Protein AF-A0A7S1WH56-F1 (afdb_monomer)

Nearest PDB structures (foldseek):
  6ghk-assembly2_B  TM=9.046E-01  e=5.096E-11  Homo sapiens
  5xsu-assembly2_B  TM=9.184E-01  e=1.038E-10  Homo sapiens
  7kk5-assembly4_D  TM=9.168E-01  e=1.632E-10  Homo sapiens
  6ghk-assembly1_A  TM=9.024E-01  e=1.741E-10  Homo sapiens
  4hhy-assembly2_D  TM=8.593E-01  e=4.777E-11  Homo sapiens

Mean predicted aligned error: 4.78 Å

Structure (mmCIF, N/CA/C/O backbone):
data_AF-A0A7S1WH56-F1
#
_entry.id   AF-A0A7S1WH56-F1
#
loop_
_atom_site.group_PDB
_atom_site.id
_atom_site.type_symbol
_atom_site.label_atom_id
_atom_site.label_alt_id
_atom_site.label_comp_id
_atom_site.label_asym_id
_atom_site.label_entity_id
_atom_site.label_seq_id
_atom_site.pdbx_PDB_ins_code
_atom_site.Cartn_x
_atom_site.Cartn_y
_atom_site.Cartn_z
_atom_site.occupancy
_atom_site.B_iso_or_equiv
_atom_site.auth_seq_id
_atom_site.auth_comp_id
_atom_site.auth_asym_id
_atom_site.auth_atom_id
_atom_site.pdbx_PDB_model_num
ATOM 1 N N . SER A 1 1 ? 1.312 -0.756 -23.182 1.00 76.69 1 SER A N 1
ATOM 2 C CA . SER A 1 1 ? 1.192 -1.192 -21.773 1.00 76.69 1 SER A CA 1
ATOM 3 C C . SER A 1 1 ? 0.203 -2.343 -21.709 1.00 76.69 1 SER A C 1
ATOM 5 O O . SER A 1 1 ? -0.641 -2.441 -22.590 1.00 76.69 1 SER A O 1
ATOM 7 N N . ALA A 1 2 ? 0.326 -3.231 -20.723 1.00 91.56 2 ALA A N 1
ATOM 8 C CA . ALA A 1 2 ? -0.594 -4.353 -20.529 1.00 91.56 2 ALA A CA 1
ATOM 9 C C . ALA A 1 2 ? -1.206 -4.276 -19.128 1.00 91.56 2 ALA A C 1
ATOM 11 O O . ALA A 1 2 ? -0.534 -3.853 -18.186 1.00 91.56 2 ALA A O 1
ATOM 12 N N . VAL A 1 3 ? -2.471 -4.676 -19.004 1.00 95.00 3 VAL A N 1
ATOM 13 C CA . VAL A 1 3 ? -3.202 -4.724 -17.735 1.00 95.00 3 VAL A CA 1
ATOM 14 C C . VAL A 1 3 ? -3.626 -6.162 -17.497 1.00 95.00 3 VAL A C 1
ATOM 16 O O . VAL A 1 3 ? -4.225 -6.790 -18.367 1.00 95.00 3 VAL A O 1
ATOM 19 N N . TYR A 1 4 ? -3.313 -6.673 -16.312 1.00 94.81 4 TYR A N 1
ATOM 20 C CA . TYR A 1 4 ? -3.630 -8.037 -15.917 1.00 94.81 4 TYR A CA 1
ATOM 21 C C . TYR A 1 4 ? -4.519 -8.007 -14.684 1.00 94.81 4 TYR A C 1
ATOM 23 O O . TYR A 1 4 ? -4.222 -7.312 -13.712 1.00 94.81 4 TYR A O 1
ATOM 31 N N . ARG A 1 5 ? -5.594 -8.796 -14.706 1.00 94.75 5 ARG A N 1
ATOM 32 C CA . ARG A 1 5 ? -6.380 -9.067 -13.506 1.00 94.75 5 ARG A CA 1
ATOM 33 C C . ARG A 1 5 ? -5.731 -10.219 -12.751 1.00 94.75 5 ARG A C 1
ATOM 35 O O . ARG A 1 5 ? -5.541 -11.295 -13.309 1.00 94.75 5 ARG A O 1
ATOM 42 N N . LEU A 1 6 ? -5.416 -9.992 -11.482 1.00 93.94 6 LEU A N 1
ATOM 43 C CA . LEU A 1 6 ? -4.787 -10.982 -10.616 1.00 93.94 6 LEU A CA 1
ATOM 44 C C . LEU A 1 6 ? -5.760 -11.395 -9.513 1.00 93.94 6 LEU A C 1
ATOM 46 O O . LEU A 1 6 ? -6.377 -10.548 -8.873 1.00 93.94 6 LEU A O 1
ATOM 50 N N . GLN A 1 7 ? -5.878 -12.700 -9.277 1.00 94.81 7 GLN A N 1
ATOM 51 C CA . GLN A 1 7 ? -6.654 -13.252 -8.171 1.00 94.81 7 GLN A CA 1
ATOM 52 C C . GLN A 1 7 ? -5.877 -14.404 -7.542 1.00 94.81 7 GLN A C 1
ATOM 54 O O . GLN A 1 7 ? -5.775 -15.496 -8.099 1.00 94.81 7 GLN A O 1
ATOM 59 N N . ARG A 1 8 ? -5.307 -14.158 -6.363 1.00 95.69 8 ARG A N 1
ATOM 60 C CA . ARG A 1 8 ? -4.553 -15.175 -5.630 1.00 95.69 8 ARG A CA 1
ATOM 61 C C . ARG A 1 8 ? -5.502 -16.093 -4.865 1.00 95.69 8 ARG A C 1
ATOM 63 O O . ARG A 1 8 ? -6.451 -15.643 -4.217 1.00 95.69 8 ARG A O 1
ATOM 70 N N . ARG A 1 9 ? -5.228 -17.400 -4.912 1.00 96.31 9 ARG A N 1
ATOM 71 C CA . ARG A 1 9 ? -6.036 -18.425 -4.235 1.00 96.31 9 ARG A CA 1
ATOM 72 C C . ARG A 1 9 ? -6.169 -18.108 -2.741 1.00 96.31 9 ARG A C 1
ATOM 74 O O . ARG A 1 9 ? -5.171 -17.934 -2.049 1.00 96.31 9 ARG A O 1
ATOM 81 N N . GLY A 1 10 ? -7.410 -18.043 -2.257 1.00 95.81 10 GLY A N 1
ATOM 82 C CA . GLY A 1 10 ? -7.738 -17.814 -0.845 1.00 95.81 10 GLY A CA 1
ATOM 83 C C . GLY A 1 10 ? -7.536 -16.381 -0.334 1.00 95.81 10 GLY A C 1
ATOM 84 O O . GLY A 1 10 ? -7.900 -16.104 0.805 1.00 95.81 10 GLY A O 1
ATOM 85 N N . GLU A 1 11 ? -7.000 -15.457 -1.137 1.00 95.38 11 GLU A N 1
ATOM 86 C CA . GLU A 1 11 ? -6.706 -14.093 -0.677 1.00 95.38 11 GLU A CA 1
ATOM 87 C C . GLU A 1 11 ? -7.975 -13.291 -0.383 1.00 95.38 11 GLU A C 1
ATOM 89 O O . GLU A 1 11 ? -8.065 -12.687 0.682 1.00 95.38 11 GLU A O 1
ATOM 94 N N . ALA A 1 12 ? -8.986 -13.385 -1.253 1.00 93.25 12 ALA A N 1
ATOM 95 C CA . ALA A 1 12 ? -10.285 -12.746 -1.042 1.00 93.25 12 ALA A CA 1
ATOM 96 C C . ALA A 1 12 ? -10.978 -13.250 0.239 1.00 93.25 12 ALA A C 1
ATOM 98 O O . ALA A 1 12 ? -11.436 -12.453 1.051 1.00 93.25 12 ALA A O 1
ATOM 99 N N . ALA A 1 13 ? -10.984 -14.568 0.470 1.00 95.69 13 ALA A N 1
ATOM 100 C CA . ALA A 1 13 ? -11.562 -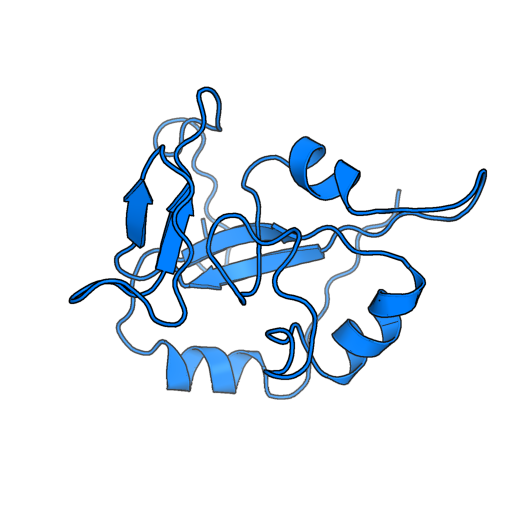15.156 1.680 1.00 95.69 13 ALA A CA 1
ATOM 101 C C . ALA A 1 13 ? -10.802 -14.724 2.946 1.00 95.69 13 ALA A C 1
ATOM 103 O O . ALA A 1 13 ? -11.414 -14.386 3.956 1.00 95.69 13 ALA A O 1
ATOM 104 N N . ARG A 1 14 ? -9.463 -14.680 2.888 1.00 95.44 14 ARG A N 1
ATOM 105 C CA . ARG A 1 14 ? -8.626 -14.213 4.001 1.00 95.44 14 ARG A CA 1
ATOM 106 C C . ARG A 1 14 ? -8.858 -12.734 4.308 1.00 95.44 14 ARG A C 1
ATOM 108 O O . ARG A 1 14 ? -8.906 -12.382 5.481 1.00 95.44 14 ARG A O 1
ATOM 115 N N . MET A 1 15 ? -8.991 -11.892 3.284 1.00 94.25 15 MET A N 1
ATOM 116 C CA . MET A 1 15 ? -9.315 -10.473 3.443 1.00 94.25 15 MET A CA 1
ATOM 117 C C . MET A 1 15 ? -10.691 -10.305 4.088 1.00 94.25 15 MET A C 1
ATOM 119 O O . MET A 1 15 ? -10.791 -9.661 5.124 1.00 94.25 15 MET A O 1
ATOM 123 N N . ALA A 1 16 ? -11.723 -10.970 3.560 1.00 93.44 16 ALA A N 1
ATOM 124 C CA . ALA A 1 16 ? -13.072 -10.919 4.123 1.00 93.44 16 ALA A CA 1
ATOM 125 C C . ALA A 1 16 ? -13.124 -11.392 5.587 1.00 93.44 16 ALA A C 1
ATOM 127 O O . ALA A 1 16 ? -13.827 -10.801 6.402 1.00 93.44 16 ALA A O 1
ATOM 128 N N . ALA A 1 17 ? -12.358 -12.431 5.938 1.00 96.25 17 ALA A N 1
ATOM 129 C CA . ALA A 1 17 ? -12.285 -12.934 7.307 1.00 96.25 17 ALA A CA 1
ATOM 130 C C . ALA A 1 17 ? -11.536 -11.980 8.254 1.00 96.25 17 ALA A C 1
ATOM 132 O O . ALA A 1 17 ? -12.005 -11.734 9.362 1.00 96.25 17 ALA A O 1
ATOM 133 N N . LYS A 1 18 ? -10.378 -11.447 7.837 1.00 94.25 18 LYS A N 1
ATOM 134 C CA . LYS A 1 18 ? -9.529 -10.591 8.687 1.00 94.25 18 LYS A CA 1
ATOM 135 C C . LYS A 1 18 ? -10.020 -9.153 8.806 1.00 94.25 18 LYS A C 1
ATOM 137 O O . LYS A 1 18 ? -9.766 -8.517 9.819 1.00 94.25 18 LYS A O 1
ATOM 142 N N . CYS A 1 19 ? -10.689 -8.648 7.779 1.00 94.56 19 CYS A N 1
ATOM 143 C CA . CYS A 1 19 ? -11.129 -7.261 7.690 1.00 94.56 19 CYS A CA 1
ATOM 144 C C . CYS A 1 19 ? -12.647 -7.131 7.868 1.00 94.56 19 CYS A C 1
ATOM 146 O O . CYS A 1 19 ? -13.239 -6.132 7.467 1.00 94.56 19 CYS A O 1
ATOM 148 N N . LYS A 1 20 ? -13.300 -8.151 8.443 1.00 93.00 20 LYS A N 1
ATOM 149 C CA . LYS A 1 20 ? -14.747 -8.155 8.658 1.00 93.00 20 LYS A CA 1
ATOM 150 C C . LYS A 1 20 ? -15.160 -6.948 9.504 1.00 93.00 20 LYS A C 1
ATOM 152 O O . LYS A 1 20 ? -14.691 -6.790 10.624 1.00 93.00 20 LYS A O 1
ATOM 157 N N . GLY A 1 21 ? -16.079 -6.142 8.976 1.00 92.06 21 GLY A N 1
ATOM 158 C CA . GLY A 1 21 ? -16.605 -4.958 9.661 1.00 92.06 21 GLY A CA 1
ATOM 159 C C . GLY A 1 21 ? -15.701 -3.725 9.589 1.00 92.06 21 GLY A C 1
ATOM 160 O O . GLY A 1 21 ? -16.097 -2.678 10.092 1.00 92.06 21 GLY A O 1
ATOM 161 N N . LEU A 1 22 ? -14.529 -3.815 8.950 1.00 93.75 22 LEU A N 1
ATOM 162 C CA . LEU A 1 22 ? -13.701 -2.645 8.676 1.00 93.75 22 LEU A CA 1
ATOM 163 C C . LEU A 1 22 ? -14.237 -1.900 7.450 1.00 93.75 22 LEU A C 1
ATOM 165 O O . LEU A 1 22 ? -14.590 -2.511 6.444 1.00 93.75 22 LEU A O 1
ATOM 169 N N . GLY A 1 23 ? -14.305 -0.574 7.557 1.00 87.56 23 GLY A N 1
ATOM 170 C CA . GLY A 1 23 ? -14.665 0.313 6.454 1.00 87.56 23 GLY A CA 1
ATOM 171 C C . GLY A 1 23 ? -13.456 0.766 5.629 1.00 87.56 23 GLY A C 1
ATOM 172 O O . GLY A 1 23 ? -12.343 0.267 5.778 1.00 87.56 23 GLY A O 1
ATOM 173 N N . GLN A 1 24 ? -13.693 1.754 4.762 1.00 89.19 24 GLN A N 1
ATOM 174 C CA . GLN A 1 24 ? -12.679 2.432 3.940 1.00 89.19 24 GLN A CA 1
ATOM 175 C C . GLN A 1 24 ? -11.810 1.486 3.098 1.00 89.19 24 GLN A C 1
ATOM 177 O O . GLN A 1 24 ? -10.612 1.318 3.323 1.00 89.19 24 GLN A O 1
ATOM 182 N N . HIS A 1 25 ? -12.423 0.897 2.076 1.00 92.50 25 HIS A N 1
ATOM 183 C CA . HIS A 1 25 ? -11.705 0.147 1.052 1.00 92.50 25 HIS A CA 1
ATOM 184 C C . HIS A 1 25 ? -11.220 1.116 -0.030 1.00 92.50 25 HIS A C 1
ATOM 186 O O . HIS A 1 25 ? -11.972 2.002 -0.456 1.00 92.50 25 HIS A O 1
ATOM 192 N N . ARG A 1 26 ? -9.959 0.966 -0.443 1.00 92.69 26 ARG A N 1
ATOM 193 C CA . ARG A 1 26 ? -9.327 1.801 -1.469 1.00 92.69 26 ARG A CA 1
ATOM 194 C C . ARG A 1 26 ? -8.524 0.975 -2.464 1.00 92.69 26 ARG A C 1
ATOM 196 O O . ARG A 1 26 ? -7.813 0.059 -2.058 1.00 92.69 26 ARG A O 1
ATOM 203 N N . LEU A 1 27 ? -8.560 1.337 -3.740 1.00 94.94 27 LEU A N 1
ATOM 204 C CA . LEU A 1 27 ? -7.602 0.866 -4.737 1.00 94.94 27 LEU A CA 1
ATOM 205 C C . LEU A 1 27 ? -6.354 1.734 -4.705 1.00 94.94 27 LEU A C 1
ATOM 207 O O . LEU A 1 27 ? -6.388 2.909 -5.057 1.00 94.94 27 LEU A O 1
ATOM 211 N N . LEU A 1 28 ? -5.234 1.142 -4.295 1.00 96.69 28 LEU A N 1
ATOM 212 C CA . LEU A 1 28 ? -3.975 1.862 -4.146 1.00 96.69 28 LEU A CA 1
ATOM 213 C C . LEU A 1 28 ? -2.836 1.175 -4.899 1.00 96.69 28 LEU A C 1
ATOM 215 O O . LEU A 1 28 ? -2.791 -0.048 -5.066 1.00 96.69 28 LEU A O 1
ATOM 219 N N . TRP A 1 29 ? -1.884 1.989 -5.342 1.00 97.50 29 TRP A N 1
ATOM 220 C CA . TRP A 1 29 ? -0.718 1.570 -6.100 1.00 97.50 29 TRP A CA 1
ATOM 221 C C . TRP A 1 29 ? 0.393 1.073 -5.185 1.00 97.50 29 TRP A C 1
ATOM 223 O O . TRP A 1 29 ? 0.816 1.773 -4.267 1.00 97.50 29 TRP A O 1
ATOM 233 N N . HIS A 1 30 ? 0.971 -0.073 -5.518 1.00 97.12 30 HIS A N 1
ATOM 234 C CA . HIS A 1 30 ? 2.203 -0.582 -4.931 1.00 97.12 30 HIS A CA 1
ATOM 235 C C . HIS A 1 30 ? 3.247 -0.793 -6.027 1.00 97.12 30 HIS A C 1
ATOM 237 O O . HIS A 1 30 ? 3.031 -1.544 -6.980 1.00 97.12 30 HIS A O 1
ATOM 243 N N . GLY A 1 31 ? 4.385 -0.117 -5.892 1.00 94.31 31 GLY A N 1
ATOM 244 C CA . GLY A 1 31 ? 5.539 -0.311 -6.759 1.00 94.31 31 GLY A CA 1
ATOM 245 C C . GLY A 1 31 ? 6.582 -1.185 -6.085 1.00 94.31 31 GLY A C 1
ATOM 246 O O . GLY A 1 31 ? 6.808 -1.088 -4.882 1.00 94.31 31 GLY A O 1
ATOM 247 N N . THR A 1 32 ? 7.225 -2.041 -6.869 1.00 91.69 32 THR A N 1
ATOM 248 C CA . THR A 1 32 ? 8.245 -2.969 -6.379 1.00 91.69 32 THR A CA 1
ATOM 249 C C . THR A 1 32 ? 9.252 -3.286 -7.477 1.00 91.69 32 THR A C 1
ATOM 251 O O . THR A 1 32 ? 8.986 -3.063 -8.661 1.00 91.69 32 THR A O 1
ATOM 254 N N . GLN A 1 33 ? 10.412 -3.810 -7.091 1.00 90.44 33 GLN A N 1
ATOM 255 C CA . GLN A 1 33 ? 11.405 -4.300 -8.044 1.00 90.44 33 GLN A CA 1
ATOM 256 C C . GLN A 1 33 ? 10.888 -5.549 -8.760 1.00 90.44 33 GLN A C 1
ATOM 258 O O . GLN A 1 33 ? 10.217 -6.387 -8.153 1.00 90.44 33 GLN A O 1
ATOM 263 N N . THR A 1 34 ? 11.255 -5.718 -10.029 1.00 90.56 34 THR A N 1
ATOM 264 C CA . THR A 1 34 ? 10.837 -6.873 -10.839 1.00 90.56 34 THR A CA 1
ATOM 265 C C . THR A 1 34 ? 11.241 -8.208 -10.204 1.00 90.56 34 THR A C 1
ATOM 267 O O . THR A 1 34 ? 10.456 -9.156 -10.215 1.00 90.56 34 THR A O 1
ATOM 270 N N . SER A 1 35 ? 12.402 -8.262 -9.546 1.00 89.75 35 SER A N 1
ATOM 271 C CA . SER A 1 35 ? 12.882 -9.428 -8.787 1.00 89.75 35 SER A CA 1
ATOM 272 C C . SER A 1 35 ? 11.935 -9.871 -7.661 1.00 89.75 35 SER A C 1
ATOM 274 O O . SER A 1 35 ? 11.870 -11.056 -7.337 1.00 89.75 35 SER A O 1
ATOM 276 N N . ASN A 1 36 ? 11.145 -8.953 -7.097 1.00 90.81 36 ASN A N 1
ATOM 277 C CA . ASN A 1 36 ? 10.200 -9.251 -6.021 1.00 90.81 36 ASN A CA 1
ATOM 278 C C . ASN A 1 36 ? 8.848 -9.761 -6.534 1.00 90.81 36 ASN A C 1
ATOM 280 O O . ASN A 1 36 ? 8.089 -10.361 -5.766 1.00 90.81 36 ASN A O 1
ATOM 284 N N . LEU A 1 37 ? 8.527 -9.526 -7.811 1.00 92.00 37 LEU A N 1
ATOM 285 C CA . LEU A 1 37 ? 7.184 -9.739 -8.346 1.00 92.00 37 LEU A CA 1
ATOM 286 C C . LEU A 1 37 ? 6.742 -11.198 -8.218 1.00 92.00 37 LEU A C 1
ATOM 288 O O . LEU A 1 37 ? 5.664 -11.456 -7.692 1.00 92.00 37 LEU A O 1
ATOM 292 N N . ILE A 1 38 ? 7.584 -12.160 -8.610 1.00 92.56 38 ILE A N 1
ATOM 293 C CA . ILE A 1 38 ? 7.257 -13.592 -8.498 1.00 92.56 38 ILE A CA 1
ATOM 294 C C . ILE A 1 38 ? 6.989 -13.986 -7.041 1.00 92.56 38 ILE A C 1
ATOM 296 O O . ILE A 1 38 ? 6.039 -14.713 -6.751 1.00 92.56 38 ILE A O 1
ATOM 300 N N . GLY A 1 39 ? 7.773 -13.450 -6.101 1.00 94.50 39 GLY A N 1
ATOM 301 C CA . GLY A 1 39 ? 7.568 -13.671 -4.672 1.00 94.50 39 GLY A CA 1
ATOM 302 C C . GLY A 1 39 ? 6.211 -13.159 -4.187 1.00 94.50 39 GLY A C 1
ATOM 303 O O . GLY A 1 39 ? 5.525 -13.872 -3.450 1.00 94.50 39 GLY A O 1
ATOM 304 N N . ILE A 1 40 ? 5.809 -11.969 -4.634 1.00 95.44 40 ILE A N 1
ATOM 305 C CA . ILE A 1 40 ? 4.515 -11.354 -4.311 1.00 95.44 40 ILE A CA 1
ATOM 306 C C . ILE A 1 40 ? 3.367 -12.132 -4.965 1.00 95.44 40 ILE A C 1
ATOM 308 O O . ILE A 1 40 ? 2.375 -12.437 -4.306 1.00 95.44 40 ILE A O 1
ATOM 312 N N . LEU A 1 41 ? 3.503 -12.537 -6.227 1.00 94.69 41 LEU A N 1
ATOM 313 C CA . LEU A 1 41 ? 2.478 -13.314 -6.927 1.00 94.69 41 LEU A CA 1
ATOM 314 C C . LEU A 1 41 ? 2.281 -14.700 -6.314 1.00 94.69 41 LEU A C 1
ATOM 316 O O . LEU A 1 41 ? 1.143 -15.158 -6.221 1.00 94.69 41 LEU A O 1
ATOM 320 N N . ALA A 1 42 ? 3.348 -15.337 -5.829 1.00 94.69 42 ALA A N 1
ATOM 321 C CA . ALA A 1 42 ? 3.278 -16.638 -5.171 1.00 94.69 42 ALA A CA 1
ATOM 322 C C . ALA A 1 42 ? 2.751 -16.535 -3.733 1.00 94.69 42 ALA A C 1
ATOM 324 O O . ALA A 1 42 ? 1.885 -17.306 -3.317 1.00 94.69 42 ALA A O 1
ATOM 325 N N . ARG A 1 43 ? 3.197 -15.537 -2.959 1.00 94.44 43 ARG A N 1
ATOM 326 C CA . ARG A 1 43 ? 3.016 -15.526 -1.495 1.00 94.44 43 ARG A CA 1
ATOM 327 C C . ARG A 1 43 ? 2.294 -14.310 -0.910 1.00 94.44 43 ARG A C 1
ATOM 329 O O . ARG A 1 43 ? 1.926 -14.353 0.264 1.00 94.44 43 ARG A O 1
ATOM 336 N N . GLY A 1 44 ? 2.017 -13.305 -1.726 1.00 95.56 44 GLY A N 1
ATOM 337 C CA . GLY A 1 44 ? 1.356 -12.060 -1.352 1.00 95.56 44 GLY A CA 1
ATOM 338 C C . GLY A 1 44 ? 2.360 -11.017 -0.884 1.00 95.56 44 GLY A C 1
ATOM 339 O O . GLY A 1 44 ? 3.540 -11.314 -0.681 1.00 95.56 44 GLY A O 1
ATOM 340 N N . LEU A 1 45 ? 1.877 -9.791 -0.703 1.00 95.25 45 LEU A N 1
ATOM 341 C CA . LEU A 1 45 ? 2.637 -8.734 -0.043 1.00 95.25 45 LEU A CA 1
ATOM 342 C C . LEU A 1 45 ? 2.860 -9.117 1.425 1.00 95.25 45 LEU A C 1
ATOM 344 O O . LEU A 1 45 ? 1.959 -9.637 2.086 1.00 95.25 45 LEU A O 1
ATOM 348 N N . ARG A 1 46 ? 4.076 -8.900 1.925 1.00 93.50 46 ARG A N 1
ATOM 349 C CA . ARG A 1 46 ? 4.486 -9.282 3.279 1.00 93.50 46 ARG A CA 1
ATOM 350 C C . ARG A 1 46 ? 5.203 -8.125 3.941 1.00 93.50 46 ARG A C 1
ATOM 352 O O . ARG A 1 46 ? 5.963 -7.413 3.291 1.00 93.50 46 ARG A O 1
ATOM 359 N N . VAL A 1 47 ? 4.969 -7.984 5.237 1.00 90.94 47 VAL A N 1
ATOM 360 C CA . VAL A 1 47 ? 5.771 -7.113 6.088 1.00 90.94 47 VAL A CA 1
ATOM 361 C C . VAL A 1 47 ? 7.190 -7.678 6.144 1.00 90.94 47 VAL A C 1
ATOM 363 O O . VAL A 1 47 ? 7.375 -8.899 6.166 1.00 90.94 47 VAL A O 1
ATOM 366 N N . ALA A 1 48 ? 8.185 -6.793 6.106 1.00 85.38 48 ALA A N 1
ATOM 367 C CA . ALA A 1 48 ? 9.578 -7.187 6.255 1.00 85.38 48 ALA A CA 1
ATOM 368 C C . ALA A 1 48 ? 9.781 -7.904 7.602 1.00 85.38 48 ALA A C 1
ATOM 370 O O . ALA A 1 48 ? 9.169 -7.507 8.596 1.00 85.38 48 ALA A O 1
ATOM 371 N N . PRO A 1 49 ? 10.621 -8.944 7.662 1.00 84.19 49 PRO A N 1
ATOM 372 C CA . PRO A 1 49 ? 10.795 -9.696 8.892 1.00 84.19 49 PRO A CA 1
ATOM 373 C C . PRO A 1 49 ? 11.586 -8.881 9.945 1.00 84.19 49 PRO A C 1
ATOM 375 O O . PRO A 1 49 ? 12.228 -7.877 9.595 1.00 84.19 49 PRO A O 1
ATOM 378 N N . PRO A 1 50 ? 11.533 -9.247 11.241 1.00 81.19 50 PRO A N 1
ATOM 379 C CA . PRO A 1 50 ? 12.146 -8.480 12.335 1.00 81.19 50 PRO A CA 1
ATOM 380 C C . PRO A 1 50 ? 13.653 -8.235 12.176 1.00 81.19 50 PRO A C 1
ATOM 382 O O . PRO A 1 50 ? 14.138 -7.172 12.553 1.00 81.19 50 PRO A O 1
ATOM 385 N N . GLU A 1 51 ? 14.369 -9.147 11.527 1.00 81.62 51 GLU A N 1
ATOM 386 C CA . GLU A 1 51 ? 15.806 -9.066 11.255 1.00 81.62 51 GLU A CA 1
ATOM 387 C C . GLU A 1 51 ? 16.181 -8.107 10.113 1.00 81.62 51 GLU A C 1
ATOM 389 O O . GLU A 1 51 ? 17.339 -7.710 9.995 1.00 81.62 51 GLU A O 1
ATOM 394 N N . ALA A 1 52 ? 15.227 -7.708 9.262 1.00 80.00 52 ALA A N 1
ATOM 395 C CA . ALA A 1 52 ? 15.512 -6.784 8.168 1.00 80.00 52 ALA A CA 1
ATOM 396 C C . ALA A 1 52 ? 15.886 -5.384 8.706 1.00 80.00 52 ALA A C 1
ATOM 398 O O . ALA A 1 52 ? 15.263 -4.930 9.674 1.00 80.00 52 ALA A O 1
ATOM 399 N N . PRO A 1 53 ? 16.833 -4.661 8.072 1.00 76.25 53 PRO A N 1
ATOM 400 C CA . PRO A 1 53 ? 17.212 -3.314 8.489 1.00 76.25 53 PRO A CA 1
ATOM 401 C C . PRO A 1 53 ? 16.005 -2.377 8.573 1.00 76.25 53 PRO A C 1
ATOM 403 O O . PRO A 1 53 ? 15.127 -2.414 7.716 1.00 76.25 53 PRO A O 1
ATOM 406 N N . VAL A 1 54 ? 15.976 -1.519 9.592 1.00 70.12 54 VAL A N 1
ATOM 407 C CA . VAL A 1 54 ? 14.907 -0.525 9.807 1.00 70.12 54 VAL A CA 1
ATOM 408 C C . VAL A 1 54 ? 15.047 0.692 8.876 1.00 70.12 54 VAL A C 1
ATOM 410 O O . VAL A 1 54 ? 14.088 1.429 8.638 1.00 70.12 54 VAL A O 1
ATOM 413 N N . SER A 1 55 ? 16.237 0.911 8.314 1.00 65.00 55 SER A N 1
ATOM 414 C CA . SER A 1 55 ? 16.511 2.053 7.446 1.00 65.00 55 SER A CA 1
ATOM 415 C C . SER A 1 55 ? 15.640 2.032 6.183 1.00 65.00 55 SER A C 1
ATOM 417 O O . SER A 1 55 ? 15.574 1.044 5.456 1.00 65.00 55 SER A O 1
ATOM 419 N N . GLY A 1 56 ? 14.969 3.157 5.910 1.00 70.88 56 GLY A N 1
ATOM 420 C CA . GLY A 1 56 ? 14.122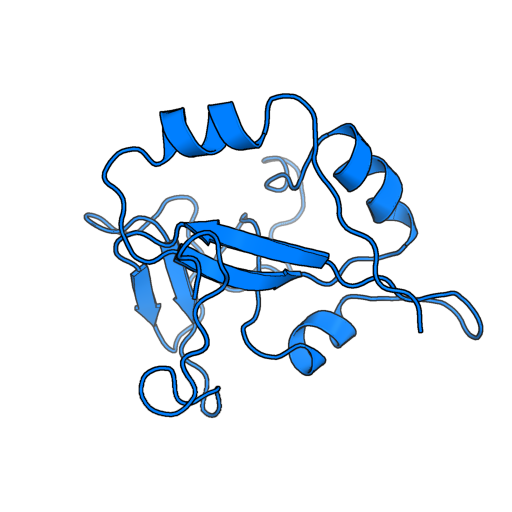 3.342 4.724 1.00 70.88 56 GLY A CA 1
ATOM 421 C C . GLY A 1 56 ? 12.612 3.211 4.956 1.00 70.88 56 GLY A C 1
ATOM 422 O O . GLY A 1 56 ? 11.847 3.456 4.023 1.00 70.88 56 GLY A O 1
ATOM 423 N N . TYR A 1 57 ? 12.165 2.899 6.178 1.00 83.25 57 TYR A N 1
ATOM 424 C CA . TYR A 1 57 ? 10.742 2.837 6.526 1.00 83.25 57 TYR A CA 1
ATOM 425 C C . TYR A 1 57 ? 10.279 4.084 7.288 1.00 83.25 57 TYR A C 1
ATOM 427 O O . TYR A 1 57 ? 10.535 4.221 8.481 1.00 83.25 57 TYR A O 1
ATOM 435 N N . ALA A 1 58 ? 9.553 4.981 6.614 1.00 89.19 58 ALA A N 1
ATOM 436 C CA . ALA A 1 58 ? 9.068 6.230 7.218 1.00 89.19 58 ALA A CA 1
ATOM 437 C C . ALA A 1 58 ? 8.117 6.013 8.411 1.00 89.19 58 ALA A C 1
ATOM 439 O O . ALA A 1 58 ? 8.049 6.861 9.299 1.00 89.19 58 ALA A O 1
ATOM 440 N N . PHE A 1 59 ? 7.400 4.885 8.421 1.00 93.81 59 PHE A N 1
ATOM 441 C CA . PHE A 1 59 ? 6.414 4.530 9.443 1.00 93.81 59 PHE A CA 1
ATOM 442 C C . PHE A 1 59 ? 6.635 3.129 10.023 1.00 93.81 59 PHE A C 1
ATOM 444 O O . PHE A 1 59 ? 5.704 2.500 10.503 1.00 93.81 59 PHE A O 1
ATOM 451 N N . GLY A 1 60 ? 7.870 2.624 9.949 1.00 92.69 60 GLY A N 1
ATOM 452 C CA . GLY A 1 60 ? 8.219 1.272 10.385 1.00 92.69 60 GLY A CA 1
ATOM 453 C C . GLY A 1 60 ? 7.812 0.157 9.423 1.00 92.69 60 GLY A C 1
ATOM 454 O O . GLY A 1 60 ? 7.469 0.391 8.259 1.00 92.69 60 GLY A O 1
ATOM 455 N N . LYS A 1 61 ? 7.962 -1.094 9.854 1.00 92.12 61 LYS A N 1
ATOM 456 C CA . LYS A 1 61 ? 7.809 -2.250 8.961 1.00 92.12 61 LYS A CA 1
ATOM 457 C C . LYS A 1 61 ? 6.333 -2.458 8.636 1.00 92.12 61 LYS A C 1
ATOM 459 O O . LYS A 1 61 ? 5.535 -2.807 9.493 1.00 92.12 61 LYS A O 1
ATOM 464 N N . GLY A 1 62 ? 5.981 -2.292 7.366 1.00 93.12 62 GLY A N 1
ATOM 465 C CA . GLY A 1 62 ? 4.604 -2.398 6.897 1.00 93.12 62 GLY A CA 1
ATOM 466 C C . GLY A 1 62 ? 4.525 -2.644 5.396 1.00 93.12 62 GLY A C 1
ATOM 467 O O . GLY A 1 62 ? 5.543 -2.695 4.703 1.00 93.12 62 GLY A O 1
ATOM 468 N N . ILE A 1 63 ? 3.303 -2.798 4.889 1.00 94.81 63 ILE A N 1
ATOM 469 C CA . ILE A 1 63 ? 3.037 -2.847 3.449 1.00 94.81 63 ILE A CA 1
ATOM 470 C C . ILE A 1 63 ? 2.621 -1.443 3.016 1.00 94.81 63 ILE A C 1
ATOM 472 O O . ILE A 1 63 ? 1.617 -0.913 3.482 1.00 94.81 63 ILE A O 1
ATOM 476 N N . TYR A 1 64 ? 3.411 -0.842 2.132 1.00 95.06 64 TYR A N 1
ATOM 477 C CA . TYR A 1 64 ? 3.241 0.547 1.723 1.00 95.06 64 TYR A CA 1
ATOM 478 C C . TYR A 1 64 ? 2.500 0.648 0.395 1.00 95.06 64 TYR A C 1
ATOM 480 O O . TYR A 1 64 ? 2.837 -0.045 -0.566 1.00 95.06 64 TYR A O 1
ATOM 488 N N . PHE A 1 65 ? 1.542 1.566 0.335 1.00 97.56 65 PHE A N 1
ATOM 489 C CA . PHE A 1 65 ? 0.781 1.894 -0.863 1.00 97.56 65 PHE A CA 1
ATOM 490 C C . PHE A 1 65 ? 0.769 3.408 -1.098 1.00 97.56 65 PHE A C 1
ATOM 492 O O . PHE A 1 65 ? 1.101 4.194 -0.206 1.00 97.56 65 PHE A O 1
ATOM 499 N N . ALA A 1 66 ? 0.390 3.817 -2.306 1.00 96.62 66 ALA A N 1
ATOM 500 C CA . ALA A 1 66 ? 0.162 5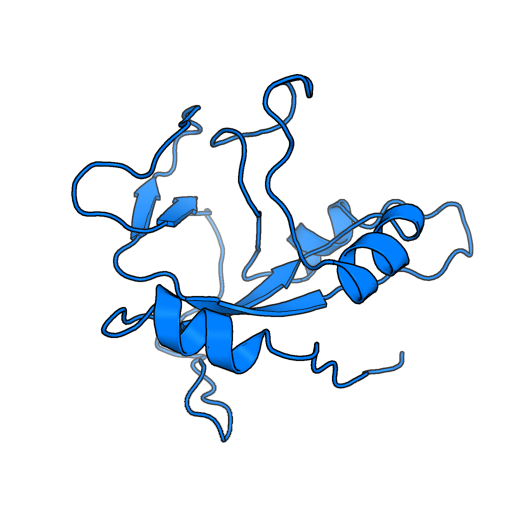.209 -2.659 1.00 96.62 66 ALA A CA 1
ATOM 501 C C . ALA A 1 66 ? -1.110 5.364 -3.493 1.00 96.62 66 ALA A C 1
ATOM 503 O O . ALA A 1 66 ? -1.443 4.525 -4.322 1.00 96.62 66 ALA A O 1
ATOM 504 N N . ASP A 1 67 ? -1.771 6.490 -3.305 1.00 95.06 67 ASP A N 1
ATOM 505 C CA . ASP A 1 67 ? -2.869 6.983 -4.131 1.00 95.06 67 ASP A CA 1
ATOM 506 C C . ASP A 1 67 ? -2.399 7.447 -5.520 1.00 95.06 67 ASP A C 1
ATOM 508 O O . ASP A 1 67 ? -3.091 7.285 -6.519 1.00 95.06 67 ASP A O 1
ATOM 512 N N . MET A 1 68 ? -1.164 7.939 -5.607 1.00 94.44 68 MET A N 1
ATOM 513 C CA . MET A 1 68 ? -0.552 8.408 -6.845 1.00 94.44 68 MET A CA 1
ATOM 514 C C . MET A 1 68 ? 0.387 7.356 -7.446 1.00 94.44 68 MET A C 1
ATOM 516 O O . MET A 1 68 ? 1.435 7.041 -6.873 1.00 94.44 68 MET A O 1
ATOM 520 N N . ALA A 1 69 ? 0.093 6.896 -8.667 1.00 94.12 69 ALA A N 1
ATOM 521 C CA . ALA A 1 69 ? 0.941 5.945 -9.398 1.00 94.12 69 ALA A CA 1
ATOM 522 C C . ALA A 1 69 ? 2.397 6.431 -9.538 1.00 94.12 69 ALA A C 1
ATOM 524 O O . ALA A 1 69 ? 3.332 5.643 -9.402 1.00 94.12 69 ALA A O 1
ATOM 525 N N . ALA A 1 70 ? 2.603 7.739 -9.736 1.00 93.31 70 ALA A N 1
ATOM 526 C CA . ALA A 1 70 ? 3.929 8.351 -9.847 1.00 93.31 70 ALA A CA 1
ATOM 527 C C . ALA A 1 70 ? 4.808 8.125 -8.603 1.00 93.31 70 ALA A C 1
ATOM 529 O O . ALA A 1 70 ? 6.010 7.895 -8.735 1.00 93.31 70 ALA A O 1
ATOM 530 N N . LYS A 1 71 ? 4.216 8.133 -7.399 1.00 93.44 71 LYS A N 1
ATOM 531 C CA . LYS A 1 71 ? 4.938 7.846 -6.150 1.00 93.44 71 LYS A CA 1
ATOM 532 C C . LYS A 1 71 ? 5.381 6.385 -6.109 1.00 93.44 71 LYS A C 1
ATOM 534 O O . LYS A 1 71 ? 6.536 6.105 -5.802 1.00 93.44 71 LYS A O 1
ATOM 539 N N . SER A 1 72 ? 4.490 5.468 -6.480 1.00 94.62 72 SER A N 1
ATOM 540 C CA . SER A 1 72 ? 4.792 4.034 -6.521 1.00 94.62 72 SER A CA 1
ATOM 541 C C . SER A 1 72 ? 5.798 3.669 -7.620 1.00 94.62 72 SER A C 1
ATOM 543 O O . SER A 1 72 ? 6.662 2.828 -7.388 1.00 94.62 72 SER A O 1
ATOM 545 N N . LEU A 1 73 ? 5.795 4.352 -8.770 1.00 92.88 73 LEU A N 1
ATOM 546 C CA . LEU A 1 73 ? 6.782 4.140 -9.842 1.00 92.88 73 LEU A CA 1
ATOM 547 C C . LEU A 1 73 ? 8.231 4.351 -9.390 1.00 92.88 73 LEU A C 1
ATOM 549 O O . LEU A 1 73 ? 9.125 3.687 -9.916 1.00 92.88 73 LEU A O 1
ATOM 553 N N . GLY A 1 74 ? 8.471 5.220 -8.403 1.00 90.38 74 GLY A N 1
ATOM 554 C CA . GLY A 1 74 ? 9.802 5.424 -7.820 1.00 90.38 74 GLY A CA 1
ATOM 555 C C . GLY A 1 74 ? 10.395 4.166 -7.168 1.00 90.38 74 GLY A C 1
ATOM 556 O O . GLY A 1 74 ? 11.613 4.065 -7.025 1.00 90.38 74 GLY A O 1
ATOM 557 N N . TYR A 1 75 ? 9.558 3.183 -6.818 1.00 90.19 75 TYR A N 1
ATOM 558 C CA . TYR A 1 75 ? 9.972 1.909 -6.218 1.00 90.19 75 TYR A CA 1
ATOM 559 C C . TYR A 1 75 ? 10.205 0.797 -7.250 1.00 90.19 75 TYR A C 1
ATOM 561 O O . TYR A 1 75 ? 10.817 -0.225 -6.931 1.00 90.19 75 TYR A O 1
ATOM 569 N N . CYS A 1 76 ? 9.779 0.999 -8.498 1.00 90.69 76 CYS A N 1
ATOM 570 C CA . CYS A 1 76 ? 10.061 0.100 -9.612 1.00 90.69 76 CYS A CA 1
ATOM 571 C C . CYS A 1 76 ? 11.491 0.341 -10.118 1.00 90.69 76 CYS A C 1
ATOM 573 O O . CYS A 1 76 ? 11.699 0.958 -11.168 1.00 90.69 76 CYS A O 1
ATOM 575 N N . ARG A 1 77 ? 12.491 -0.113 -9.350 1.00 79.88 77 ARG A N 1
ATOM 576 C CA . ARG A 1 77 ? 13.881 -0.135 -9.824 1.00 79.88 77 ARG A CA 1
ATOM 577 C C . ARG A 1 77 ? 13.987 -1.188 -10.922 1.00 79.88 77 ARG A C 1
ATOM 579 O O . ARG A 1 77 ? 13.704 -2.358 -10.681 1.00 79.88 77 ARG A O 1
ATOM 586 N N . ALA A 1 78 ? 14.350 -0.731 -12.108 1.00 68.69 78 ALA A N 1
ATOM 587 C CA . ALA A 1 78 ? 14.525 -1.528 -13.308 1.00 68.69 78 ALA A CA 1
ATOM 588 C C . ALA A 1 78 ? 15.741 -0.947 -14.038 1.00 68.69 78 ALA A C 1
ATOM 590 O O . ALA A 1 78 ? 15.847 0.280 -14.163 1.00 68.69 78 ALA A O 1
ATOM 591 N N . GLY A 1 79 ? 16.684 -1.794 -14.440 1.00 64.56 79 GLY A N 1
ATOM 592 C CA . GLY A 1 79 ? 17.832 -1.365 -15.236 1.00 64.56 79 GLY A CA 1
ATOM 593 C C . GLY A 1 79 ? 17.401 -1.094 -16.677 1.00 64.56 79 GLY A C 1
ATOM 594 O O . GLY A 1 79 ? 16.719 -1.919 -17.271 1.00 64.56 79 GLY A O 1
ATOM 595 N N . GLY A 1 80 ? 17.792 0.046 -17.255 1.00 74.69 80 GLY A N 1
ATOM 596 C CA . GLY A 1 80 ? 17.608 0.350 -18.684 1.00 74.69 80 GLY A CA 1
ATOM 597 C C . GLY A 1 80 ? 16.235 -0.034 -19.263 1.00 74.69 80 GLY A C 1
ATOM 598 O O . GLY A 1 80 ? 15.228 0.597 -18.953 1.00 74.69 80 GLY A O 1
ATOM 599 N N . ALA A 1 81 ? 16.224 -1.061 -20.122 1.00 79.88 81 ALA A N 1
ATOM 600 C CA . ALA A 1 81 ? 15.061 -1.543 -20.875 1.00 79.88 81 ALA A CA 1
ATOM 601 C C . ALA A 1 81 ? 14.163 -2.549 -20.119 1.00 79.88 81 ALA A C 1
ATOM 603 O O . ALA A 1 81 ? 13.228 -3.097 -20.705 1.00 79.88 81 ALA A O 1
ATOM 604 N N . GLU A 1 82 ? 14.434 -2.831 -18.844 1.00 84.06 82 GLU A N 1
ATOM 605 C CA . GLU A 1 82 ? 13.635 -3.778 -18.067 1.00 84.06 82 GLU A CA 1
ATOM 606 C C . GLU A 1 82 ? 12.187 -3.289 -17.865 1.00 84.06 82 GLU A C 1
ATOM 608 O O . GLU A 1 82 ? 11.949 -2.113 -17.557 1.00 84.06 82 GLU A O 1
ATOM 613 N N . PRO A 1 83 ? 11.191 -4.187 -17.984 1.00 88.00 83 PRO A N 1
ATOM 614 C CA . PRO A 1 83 ? 9.804 -3.834 -17.731 1.00 88.00 83 PRO A CA 1
ATOM 615 C C . PRO A 1 83 ? 9.596 -3.463 -16.260 1.00 88.00 83 PRO A C 1
ATOM 617 O O . PRO A 1 83 ? 10.131 -4.099 -15.349 1.00 88.00 83 PRO A O 1
ATOM 620 N N . LYS A 1 84 ? 8.759 -2.447 -1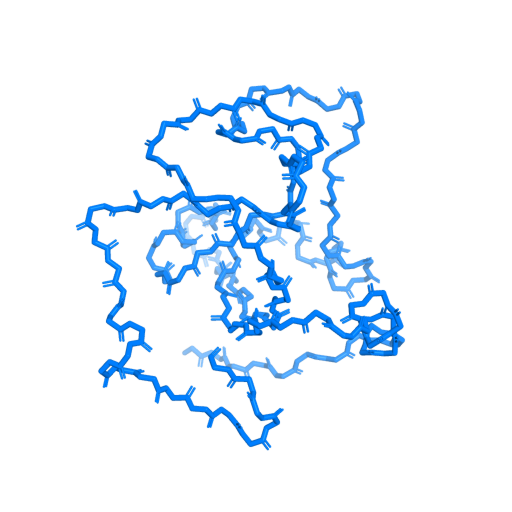6.036 1.00 91.50 84 LYS A N 1
ATOM 621 C CA . LYS A 1 84 ? 8.311 -2.021 -14.707 1.00 91.50 84 LYS A CA 1
ATOM 622 C C . LYS A 1 84 ? 6.916 -2.556 -14.434 1.00 91.50 84 LYS A C 1
ATOM 624 O O . LYS A 1 84 ? 6.042 -2.490 -15.296 1.00 91.50 84 LYS A O 1
ATOM 629 N N . TYR A 1 85 ? 6.705 -3.015 -13.208 1.00 92.25 85 TYR A N 1
ATOM 630 C CA . TYR A 1 85 ? 5.425 -3.545 -12.763 1.00 92.25 85 TYR A CA 1
ATOM 631 C C . TYR A 1 85 ? 4.893 -2.720 -11.599 1.00 92.25 85 TYR A C 1
ATOM 633 O O . TYR A 1 85 ? 5.574 -2.533 -10.591 1.00 92.25 85 TYR A O 1
ATOM 641 N N . LEU A 1 86 ? 3.659 -2.252 -11.750 1.00 95.19 86 LEU A N 1
ATOM 642 C CA . LEU A 1 86 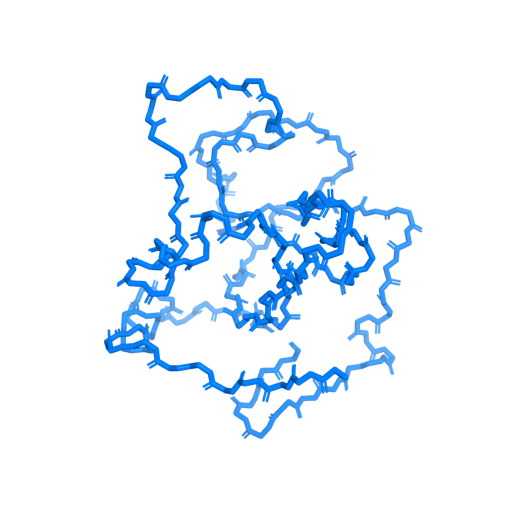? 2.861 -1.676 -10.678 1.00 95.19 86 LEU A CA 1
ATOM 643 C C . LEU A 1 86 ? 1.733 -2.641 -10.343 1.00 95.19 86 LEU A C 1
ATOM 645 O O . LEU A 1 86 ? 1.115 -3.219 -11.237 1.00 95.19 86 LEU A O 1
ATOM 649 N N . LEU A 1 87 ? 1.448 -2.775 -9.056 1.00 96.50 87 LEU A N 1
ATOM 650 C CA . LEU A 1 87 ? 0.272 -3.474 -8.570 1.00 96.50 87 LEU A CA 1
ATOM 651 C C . LEU A 1 87 ? -0.772 -2.434 -8.176 1.00 96.50 87 LEU A C 1
ATOM 653 O O . LEU A 1 87 ? -0.451 -1.484 -7.466 1.00 96.50 87 LEU A O 1
ATOM 657 N N . LEU A 1 88 ? -2.007 -2.627 -8.624 1.00 96.81 88 LEU A N 1
ATOM 658 C CA . LEU A 1 88 ? -3.177 -1.943 -8.087 1.00 96.81 88 LEU A CA 1
ATOM 659 C C . LEU A 1 88 ? -3.926 -2.961 -7.233 1.00 96.81 88 LEU A C 1
ATOM 661 O O . LEU A 1 88 ? -4.305 -4.019 -7.741 1.00 96.81 88 LEU A O 1
ATOM 665 N N . ALA A 1 89 ? -4.076 -2.682 -5.942 1.00 96.19 89 ALA A N 1
ATOM 666 C CA . ALA A 1 89 ? -4.680 -3.614 -4.999 1.00 96.19 89 ALA A CA 1
ATOM 667 C C . ALA A 1 89 ? -5.788 -2.938 -4.201 1.00 96.19 89 ALA A C 1
ATOM 669 O O . ALA A 1 89 ? -5.674 -1.767 -3.847 1.00 96.19 89 ALA A O 1
ATOM 670 N N . GLU A 1 90 ? -6.832 -3.704 -3.893 1.00 95.75 90 GLU A N 1
ATOM 671 C CA . GLU A 1 90 ? -7.796 -3.333 -2.864 1.00 95.75 90 GLU A CA 1
ATOM 672 C C . GLU A 1 90 ? -7.110 -3.413 -1.497 1.00 95.75 90 GLU A C 1
ATOM 674 O O . GLU A 1 90 ? -6.543 -4.444 -1.122 1.00 95.75 90 GLU A O 1
ATOM 679 N N . VAL A 1 91 ? -7.150 -2.306 -0.765 1.00 96.31 91 VAL A N 1
ATOM 680 C CA . VAL A 1 91 ? -6.579 -2.151 0.567 1.00 96.31 91 VAL A CA 1
ATOM 681 C C . VAL A 1 91 ? -7.692 -1.719 1.506 1.00 96.31 91 VAL A C 1
ATOM 683 O O . VAL A 1 91 ? -8.338 -0.694 1.288 1.00 96.31 91 VAL A O 1
ATOM 686 N N . VAL A 1 92 ? -7.907 -2.500 2.562 1.00 96.31 92 VAL A N 1
ATOM 687 C CA . VAL A 1 92 ? -8.844 -2.146 3.630 1.00 96.31 92 VAL A CA 1
ATOM 688 C C . VAL A 1 92 ? -8.106 -1.290 4.647 1.00 96.31 92 VAL A C 1
ATOM 690 O O . VAL A 1 92 ? -7.210 -1.782 5.334 1.00 96.31 92 VAL A O 1
ATOM 693 N N . LEU A 1 93 ? -8.447 -0.005 4.712 1.00 95.50 93 LEU A N 1
ATOM 694 C CA . LEU A 1 93 ? -7.776 0.953 5.589 1.00 95.50 93 LEU A CA 1
ATOM 695 C C . LEU A 1 93 ? -8.362 0.963 7.003 1.00 95.50 93 LEU A C 1
ATOM 697 O O . LEU A 1 93 ? -7.639 1.307 7.939 1.00 95.50 93 LEU A O 1
ATOM 701 N N . GLY A 1 94 ? -9.636 0.583 7.166 1.00 96.00 94 GLY A N 1
ATOM 702 C CA . GLY A 1 94 ? -10.355 0.759 8.426 1.00 96.00 94 GLY A CA 1
ATOM 703 C C . GLY A 1 94 ? -10.370 2.232 8.830 1.00 96.00 94 GLY A C 1
ATOM 704 O O . GLY A 1 94 ? -10.531 3.095 7.978 1.00 96.00 94 GLY A O 1
ATOM 705 N N . GLU A 1 95 ? -10.160 2.497 10.115 1.00 96.62 95 GLU A N 1
ATOM 706 C CA . GLU A 1 95 ? -9.891 3.840 10.649 1.00 96.62 95 GLU A CA 1
ATOM 707 C C . GLU A 1 95 ? -8.380 4.153 10.576 1.00 96.62 95 GLU A C 1
ATOM 709 O O . GLU A 1 95 ? -7.604 3.502 11.290 1.00 96.62 95 GLU A O 1
ATOM 714 N N . PRO A 1 96 ? -7.920 5.089 9.726 1.00 95.56 96 PRO A N 1
ATOM 715 C CA . PRO A 1 96 ? -6.503 5.401 9.576 1.00 95.56 96 PRO A CA 1
ATOM 716 C C . PRO A 1 96 ? -6.007 6.437 10.597 1.00 95.56 96 PRO A C 1
ATOM 718 O O . PRO A 1 96 ? -6.585 7.510 10.754 1.00 95.56 96 PRO A O 1
ATOM 721 N N . PHE A 1 97 ? -4.836 6.201 11.189 1.00 96.56 97 PHE A N 1
ATOM 722 C CA . PHE A 1 97 ? -4.064 7.241 11.866 1.00 96.56 97 PHE A CA 1
ATOM 723 C C . PHE A 1 97 ? -3.443 8.188 10.833 1.00 96.56 97 PHE A C 1
ATOM 725 O O . PHE A 1 97 ? -2.533 7.810 10.090 1.00 96.56 97 PHE A O 1
ATOM 732 N N . GLN A 1 98 ? -3.923 9.428 10.777 1.00 95.44 98 GLN A N 1
ATOM 733 C CA . GLN A 1 98 ? -3.424 10.429 9.837 1.00 95.44 98 GLN A CA 1
ATOM 734 C C . GLN A 1 98 ? -2.288 11.252 10.444 1.00 95.44 98 GLN A C 1
ATOM 736 O O . GLN A 1 98 ? -2.429 11.843 11.512 1.00 95.44 98 GLN A O 1
ATOM 741 N N . THR A 1 99 ? -1.166 11.353 9.733 1.00 95.69 99 THR A N 1
ATOM 742 C CA . THR A 1 99 ? -0.025 12.167 10.169 1.00 95.69 99 THR A CA 1
ATOM 743 C C . THR A 1 99 ? 0.737 12.759 8.988 1.00 95.69 99 THR A C 1
ATOM 745 O O . THR A 1 99 ? 0.781 12.194 7.896 1.00 95.69 99 THR A O 1
ATOM 748 N N . ARG A 1 100 ? 1.363 13.918 9.209 1.00 95.19 100 ARG A N 1
ATOM 749 C CA . ARG A 1 100 ? 2.311 14.543 8.269 1.00 95.19 100 ARG A CA 1
ATOM 750 C C . ARG A 1 100 ? 3.770 14.284 8.640 1.00 95.19 100 ARG A C 1
ATOM 752 O O . ARG A 1 100 ? 4.662 14.595 7.855 1.00 95.19 100 ARG A O 1
ATOM 759 N N . VAL A 1 101 ? 4.010 13.746 9.832 1.00 93.69 101 VAL A N 1
ATOM 760 C CA . VAL A 1 101 ? 5.342 13.556 10.405 1.00 93.69 101 VAL A CA 1
ATOM 761 C C . VAL A 1 101 ? 5.679 12.076 10.354 1.00 93.69 101 VAL A C 1
ATOM 763 O O . VAL A 1 101 ? 4.890 11.248 10.802 1.00 93.69 101 VAL A O 1
ATOM 766 N N . ALA A 1 102 ? 6.844 11.747 9.795 1.00 92.31 102 ALA A N 1
ATOM 767 C CA . ALA A 1 102 ? 7.364 10.386 9.817 1.00 92.31 102 ALA A CA 1
ATOM 768 C C . ALA A 1 102 ? 7.589 9.948 11.269 1.00 92.31 102 ALA A C 1
ATOM 770 O O . ALA A 1 102 ? 8.175 10.676 12.070 1.00 92.31 102 ALA A O 1
ATOM 771 N N . THR A 1 103 ? 7.096 8.771 11.625 1.00 90.00 103 THR A N 1
ATOM 772 C CA . THR A 1 103 ? 7.185 8.238 12.986 1.00 90.00 103 THR A CA 1
ATOM 773 C C . THR A 1 103 ? 7.276 6.731 12.878 1.00 90.00 103 THR A C 1
ATOM 775 O O . THR A 1 103 ? 6.366 6.102 12.347 1.00 90.00 103 THR A O 1
ATOM 778 N N . TYR A 1 104 ? 8.386 6.155 13.336 1.00 91.44 104 TYR A N 1
ATOM 779 C CA . TYR A 1 104 ? 8.558 4.708 13.323 1.00 91.44 104 TYR A CA 1
ATOM 780 C C . TYR A 1 104 ? 7.536 4.055 14.260 1.00 91.44 104 TYR A C 1
ATOM 782 O O . TYR A 1 104 ? 7.431 4.443 15.422 1.00 91.44 104 TYR A O 1
ATOM 790 N N . MET A 1 105 ? 6.788 3.083 13.739 1.00 90.75 105 MET A N 1
ATOM 791 C CA . MET A 1 105 ? 5.735 2.363 14.448 1.00 90.75 105 MET A CA 1
ATOM 792 C C . MET A 1 105 ? 5.845 0.872 14.119 1.00 90.75 105 MET A C 1
ATOM 794 O O . MET A 1 105 ? 6.066 0.504 12.965 1.00 90.75 105 MET A O 1
ATOM 798 N N . GLU A 1 106 ? 5.708 0.015 15.126 1.00 89.06 106 GLU A N 1
ATOM 799 C CA . GLU A 1 106 ? 5.657 -1.446 14.932 1.00 89.06 106 GLU A CA 1
ATOM 800 C C . GLU A 1 106 ? 4.222 -1.976 14.938 1.00 89.06 106 GLU A C 1
A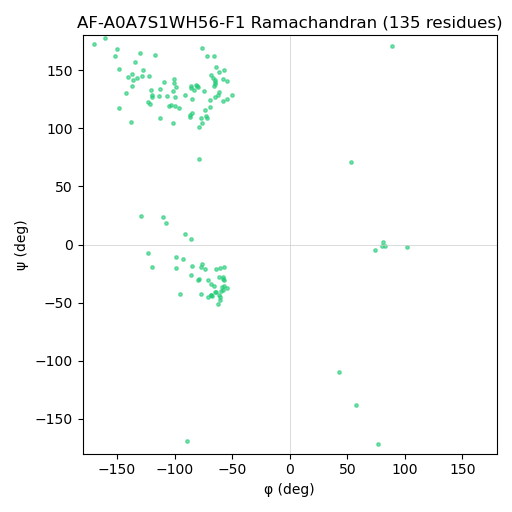TOM 802 O O . GLU A 1 106 ? 3.941 -3.028 14.366 1.00 89.06 106 GLU A O 1
ATOM 807 N N . GLU A 1 107 ? 3.304 -1.201 15.512 1.00 90.31 107 GLU A N 1
ATOM 808 C CA . GLU A 1 107 ? 1.878 -1.488 15.596 1.00 90.31 107 GLU A CA 1
ATOM 809 C C . GLU A 1 107 ? 1.066 -0.236 15.222 1.00 90.31 107 GLU A C 1
ATOM 811 O O . GLU A 1 107 ? 1.582 0.884 15.322 1.00 90.31 107 GLU A O 1
ATOM 816 N N . PRO A 1 108 ? -0.196 -0.389 14.778 1.00 91.00 108 PRO A N 1
ATOM 817 C CA . PRO A 1 108 ? -1.098 0.742 14.590 1.00 91.00 108 PRO A CA 1
ATOM 818 C C . PRO A 1 108 ? -1.275 1.553 15.879 1.00 91.00 108 PRO A C 1
ATOM 820 O O . PRO A 1 108 ? -1.256 1.004 16.981 1.00 91.00 108 PRO A O 1
ATOM 823 N N . MET A 1 109 ? -1.521 2.859 15.749 1.00 94.75 109 MET A N 1
ATOM 824 C CA . MET A 1 109 ? -1.874 3.687 16.905 1.00 94.75 109 MET A CA 1
ATOM 825 C C . MET A 1 109 ? -3.178 3.182 17.549 1.00 94.75 109 MET A C 1
ATOM 827 O O . MET A 1 109 ? -4.055 2.692 16.826 1.00 94.75 109 MET A O 1
ATOM 831 N N . PRO A 1 110 ? -3.355 3.327 18.877 1.00 95.81 110 PRO A N 1
ATOM 832 C CA . PRO A 1 110 ? -4.561 2.869 19.562 1.00 95.81 110 PRO A CA 1
ATOM 833 C C . PRO A 1 110 ? -5.848 3.358 18.883 1.00 95.81 110 PRO A C 1
ATOM 835 O O . PRO A 1 110 ? -5.997 4.546 18.603 1.00 95.81 110 PRO A O 1
ATOM 838 N N . GLY A 1 111 ? -6.771 2.432 18.609 1.00 95.75 111 GLY A N 1
ATOM 839 C CA . GLY A 1 111 ? -8.047 2.721 17.943 1.00 95.75 111 GLY A CA 1
ATOM 840 C C . GLY A 1 111 ? -7.982 2.845 16.415 1.00 95.75 111 GLY A C 1
ATOM 841 O O . GLY A 1 111 ? -9.009 3.098 15.791 1.00 95.75 111 GLY A O 1
ATOM 842 N N . THR A 1 112 ? -6.813 2.643 15.802 1.00 96.62 112 THR A N 1
ATOM 843 C CA . THR A 1 112 ? -6.621 2.732 14.345 1.00 96.62 112 THR A CA 1
ATOM 844 C C . THR A 1 112 ? -6.193 1.394 13.743 1.00 96.62 112 THR A C 1
ATOM 846 O O . THR A 1 112 ? -5.758 0.485 14.447 1.00 96.62 112 THR A O 1
ATOM 849 N N . HIS A 1 113 ? -6.332 1.261 12.424 1.00 96.44 113 HIS A N 1
ATOM 850 C CA . HIS A 1 113 ? -6.082 0.017 11.683 1.00 96.44 113 HIS A CA 1
ATOM 851 C C . HIS A 1 113 ? -4.976 0.166 10.632 1.00 96.44 113 HIS A C 1
ATOM 853 O O . HIS A 1 113 ? -4.406 -0.825 10.175 1.00 96.44 113 HIS A O 1
ATOM 859 N N . SER A 1 114 ? -4.672 1.402 10.236 1.00 96.06 114 SER A N 1
ATOM 860 C CA . SER A 1 114 ? -3.647 1.736 9.251 1.00 96.06 114 SER A CA 1
ATOM 861 C C . SER A 1 114 ? -3.042 3.111 9.539 1.00 96.06 114 SER A C 1
ATOM 863 O O . SER A 1 114 ? -3.578 3.875 10.337 1.00 96.06 114 SER A O 1
ATOM 865 N N . THR A 1 115 ? -1.932 3.438 8.877 1.00 96.25 115 THR A N 1
ATOM 866 C CA . THR A 1 115 ? -1.292 4.758 8.956 1.00 96.25 115 THR A CA 1
ATOM 867 C C . THR A 1 115 ? -1.388 5.450 7.605 1.00 96.25 115 THR A C 1
ATOM 869 O O . THR A 1 115 ? -0.958 4.904 6.587 1.00 96.25 115 THR A O 1
ATOM 872 N N . MET A 1 116 ? -1.900 6.678 7.594 1.00 95.06 116 MET A N 1
ATOM 873 C CA . MET A 1 116 ? -2.024 7.505 6.400 1.00 95.06 116 MET A CA 1
ATOM 874 C C . MET A 1 116 ? -1.095 8.714 6.492 1.00 95.06 116 MET A C 1
ATOM 876 O O . MET A 1 116 ? -1.321 9.666 7.240 1.00 95.06 116 MET A O 1
ATOM 880 N N . ALA A 1 117 ? -0.041 8.678 5.681 1.00 95.31 117 ALA A N 1
ATOM 881 C CA . ALA A 1 117 ? 0.877 9.794 5.520 1.00 95.31 117 ALA A CA 1
ATOM 882 C C . ALA A 1 117 ? 0.242 10.875 4.633 1.00 95.31 117 ALA A C 1
ATOM 884 O O . ALA A 1 117 ? 0.173 10.718 3.411 1.00 95.31 117 ALA A O 1
ATOM 885 N N . VAL A 1 118 ? -0.206 11.975 5.236 1.00 94.12 118 VAL A N 1
ATOM 886 C CA . VAL A 1 118 ? -0.918 13.048 4.534 1.00 94.12 118 VAL A CA 1
ATOM 887 C C . VAL A 1 118 ? 0.073 13.902 3.741 1.00 94.12 118 VAL A C 1
ATOM 889 O O . VAL A 1 118 ? 0.871 14.659 4.299 1.00 94.12 118 VAL A O 1
ATOM 892 N N . GLY A 1 119 ? 0.029 13.772 2.415 1.00 91.75 119 GLY A N 1
ATOM 893 C CA . GLY A 1 119 ? 0.844 14.557 1.491 1.00 91.75 119 GLY A CA 1
ATOM 894 C C . GLY A 1 119 ? 0.341 15.993 1.305 1.00 91.75 119 GLY A C 1
ATOM 895 O O . GLY A 1 119 ? -0.764 16.351 1.697 1.00 91.75 119 GLY A O 1
ATOM 896 N N . LYS A 1 120 ? 1.158 16.831 0.650 1.00 92.12 120 LYS A N 1
ATOM 897 C CA . LYS A 1 120 ? 0.740 18.177 0.199 1.00 92.12 120 LYS A CA 1
ATOM 898 C C . LYS A 1 120 ? -0.206 18.140 -1.008 1.00 92.12 120 LYS A C 1
ATOM 900 O O . LYS A 1 120 ? -0.849 19.135 -1.307 1.00 92.12 120 LYS A O 1
ATOM 905 N N . ARG A 1 121 ? -0.195 17.030 -1.748 1.00 90.19 121 ARG A N 1
ATOM 906 C CA . ARG A 1 121 ? -0.962 16.787 -2.972 1.00 90.19 121 ARG A CA 1
ATOM 907 C C . ARG A 1 121 ? -1.453 15.345 -2.939 1.00 90.19 121 ARG A C 1
ATOM 909 O O . ARG A 1 121 ? -0.703 14.478 -2.490 1.00 90.19 121 ARG A O 1
ATOM 916 N N . GLY A 1 122 ? -2.652 15.127 -3.448 1.00 88.38 122 GLY A N 1
ATOM 917 C CA . GLY A 1 122 ? -3.308 13.835 -3.600 1.00 88.38 122 GLY A CA 1
ATOM 918 C C . GLY A 1 122 ? -4.565 14.017 -4.454 1.00 88.38 122 GLY A C 1
ATOM 919 O O . GLY A 1 122 ? -4.885 15.163 -4.788 1.00 88.38 122 GLY A O 1
ATOM 920 N N . PRO A 1 123 ? -5.237 12.923 -4.834 1.00 86.88 123 PRO A N 1
ATOM 921 C CA . PRO A 1 123 ? -6.530 13.007 -5.498 1.00 86.88 123 PRO A CA 1
ATOM 922 C C . PRO A 1 123 ? -7.570 13.630 -4.562 1.00 86.88 123 PRO A C 1
ATOM 924 O O . PRO A 1 123 ? -7.465 13.520 -3.334 1.00 86.88 123 PRO A O 1
ATOM 927 N N . ASP A 1 124 ? -8.581 14.271 -5.142 1.00 84.44 124 ASP A N 1
ATOM 928 C CA . ASP A 1 124 ? -9.755 14.678 -4.377 1.00 84.44 124 ASP A CA 1
ATOM 929 C C . ASP A 1 124 ? -10.659 13.456 -4.190 1.00 84.44 124 ASP A C 1
ATOM 931 O O . ASP A 1 124 ? -11.377 13.031 -5.093 1.00 84.44 124 ASP A O 1
ATOM 935 N N . TRP A 1 125 ? -10.595 12.859 -3.003 1.00 78.69 125 TRP A N 1
ATOM 936 C CA . TRP A 1 125 ? -11.308 11.622 -2.690 1.00 78.69 125 TRP A CA 1
ATOM 937 C C . TRP A 1 125 ? -12.832 11.739 -2.733 1.00 78.69 125 TRP A C 1
ATOM 939 O O . TRP A 1 125 ? -13.499 10.710 -2.846 1.00 78.69 125 TRP A O 1
ATOM 949 N N . GLU A 1 126 ? -13.377 12.950 -2.622 1.00 76.12 126 GLU A N 1
ATOM 950 C CA . GLU A 1 126 ? -14.820 13.184 -2.674 1.00 76.12 126 GLU A CA 1
ATOM 951 C C . GLU A 1 126 ? -15.258 13.557 -4.091 1.00 76.12 126 GLU A C 1
ATOM 953 O O . GLU A 1 126 ? -16.250 13.021 -4.588 1.00 76.12 126 GLU A O 1
ATOM 958 N N . ALA A 1 127 ? -14.498 14.420 -4.771 1.00 73.56 127 ALA A N 1
ATOM 959 C CA . ALA A 1 127 ? -14.853 14.888 -6.110 1.00 73.56 127 ALA A CA 1
ATOM 960 C C . ALA A 1 127 ? -14.504 13.888 -7.229 1.00 73.56 127 ALA A C 1
ATOM 962 O O . ALA A 1 127 ? -15.209 13.826 -8.235 1.00 73.56 127 ALA A O 1
ATOM 963 N N . GLU A 1 128 ? -13.449 13.085 -7.070 1.00 72.81 128 GLU A N 1
ATOM 964 C CA . GLU A 1 128 ? -12.922 12.177 -8.107 1.00 72.81 128 GLU A CA 1
ATOM 965 C C . GLU A 1 128 ? -13.177 10.697 -7.777 1.00 72.81 128 GLU A C 1
ATOM 967 O O . GLU A 1 128 ? -12.489 9.789 -8.254 1.00 72.81 128 GLU A O 1
ATOM 972 N N . ARG A 1 129 ? -14.191 10.433 -6.947 1.00 76.69 129 ARG A N 1
ATOM 973 C CA . ARG A 1 129 ? -14.503 9.094 -6.449 1.00 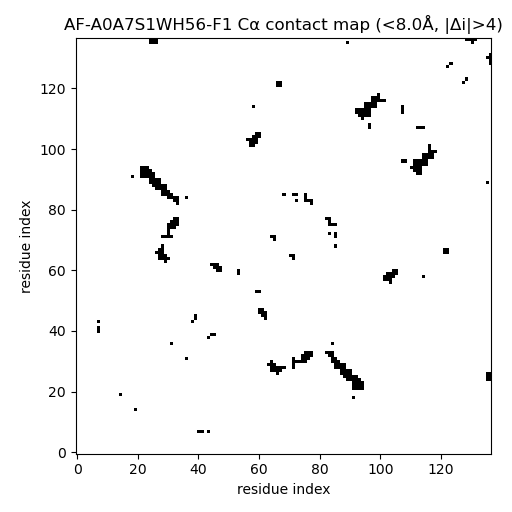76.69 129 ARG A CA 1
ATOM 974 C C . ARG A 1 129 ? -15.105 8.206 -7.534 1.00 76.69 129 ARG A C 1
ATOM 976 O O . ARG A 1 129 ? -16.280 8.326 -7.879 1.00 76.69 129 ARG A O 1
ATOM 983 N N . LEU A 1 130 ? -14.336 7.229 -7.999 1.00 77.94 130 LEU A N 1
ATOM 984 C CA . LEU A 1 130 ? -14.836 6.148 -8.843 1.00 77.94 130 LEU A CA 1
ATOM 985 C C . LEU A 1 130 ? -15.070 4.911 -7.986 1.00 77.94 130 LEU A C 1
ATOM 987 O O . LEU A 1 130 ? -14.187 4.475 -7.267 1.00 77.94 130 LEU A O 1
ATOM 991 N N . THR A 1 131 ? -16.266 4.333 -8.052 1.00 80.94 131 THR A N 1
ATOM 992 C CA . THR A 1 131 ? -16.558 3.063 -7.375 1.00 80.94 131 THR A CA 1
ATOM 993 C C . THR A 1 131 ? -16.560 1.948 -8.409 1.00 80.94 131 THR A C 1
ATOM 995 O O . THR A 1 131 ? -17.334 1.980 -9.366 1.00 80.94 131 THR A O 1
ATOM 998 N N . MET A 1 132 ? -15.681 0.962 -8.240 1.00 79.75 132 MET A N 1
ATOM 999 C CA . MET A 1 132 ? -15.670 -0.236 -9.074 1.00 79.75 132 MET A CA 1
ATOM 1000 C C . MET A 1 132 ? -16.941 -1.067 -8.858 1.00 79.75 132 MET A C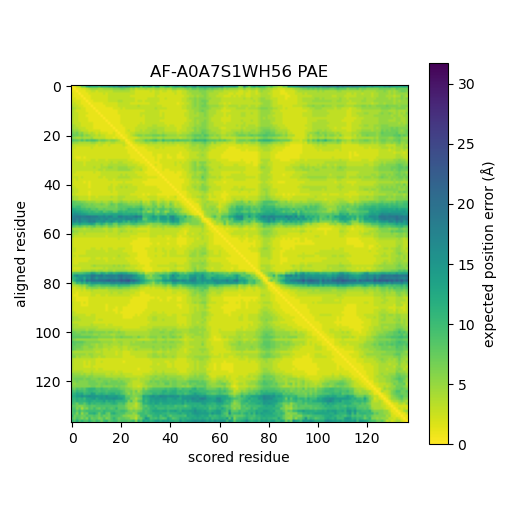 1
ATOM 1002 O O . MET A 1 132 ? -17.618 -0.952 -7.840 1.00 79.75 132 MET A O 1
ATOM 1006 N N . ALA A 1 133 ? -17.249 -1.973 -9.791 1.00 75.81 133 ALA A N 1
ATOM 1007 C CA . ALA A 1 133 ? -18.433 -2.838 -9.713 1.00 75.81 133 ALA A CA 1
ATOM 1008 C C . ALA A 1 133 ? -18.503 -3.707 -8.435 1.00 75.81 133 ALA A C 1
ATOM 1010 O O . ALA A 1 133 ? -19.572 -4.183 -8.072 1.00 75.81 133 ALA A O 1
ATOM 1011 N N . ASN A 1 134 ? -17.375 -3.914 -7.750 1.00 74.88 134 ASN A N 1
ATOM 1012 C CA . ASN A 1 134 ? -17.285 -4.608 -6.462 1.00 74.88 134 ASN A CA 1
ATOM 1013 C C . ASN A 1 134 ? -17.405 -3.671 -5.240 1.00 74.88 134 ASN A C 1
ATOM 1015 O O . ASN A 1 134 ? -17.155 -4.114 -4.124 1.00 74.88 134 ASN A O 1
ATOM 1019 N N . GLY A 1 135 ? -17.758 -2.397 -5.431 1.00 74.25 135 GLY A N 1
ATOM 1020 C CA . GLY A 1 135 ? -17.963 -1.421 -4.355 1.00 74.25 135 GLY A CA 1
ATOM 1021 C C . GLY A 1 135 ? -16.689 -0.759 -3.823 1.00 74.25 135 GLY A C 1
ATOM 1022 O O . GLY A 1 135 ? -16.777 0.094 -2.942 1.00 74.25 135 GLY A O 1
ATOM 1023 N N . VAL A 1 136 ? -15.514 -1.121 -4.347 1.00 78.00 136 VAL A N 1
ATOM 1024 C CA . VAL A 1 136 ? -14.230 -0.545 -3.923 1.00 78.00 136 VAL A CA 1
ATOM 1025 C C . VAL A 1 136 ? -14.014 0.801 -4.605 1.00 78.00 136 VAL A C 1
ATOM 1027 O O . VAL A 1 136 ? -14.284 0.935 -5.799 1.00 78.00 136 VAL A O 1
ATOM 1030 N N . GLN A 1 137 ? -13.540 1.778 -3.833 1.00 71.38 137 GLN A N 1
ATOM 1031 C CA . GLN A 1 137 ? -13.271 3.149 -4.276 1.00 71.38 137 GLN A CA 1
ATOM 1032 C C . GLN A 1 137 ? -11.800 3.378 -4.610 1.00 71.38 137 GLN A C 1
ATOM 1034 O O . GLN A 1 137 ? -10.953 2.659 -4.037 1.00 71.38 137 GLN A O 1
#

pLDDT: mean 89.89, std 7.81, range [64.56, 97.56]

Sequence (137 aa):
SAVYRLQRRGEAARMAAKCKGLGQHRLLWHGTQTSNLIGILARGLRVAPPEAPVSGYAFGKGIYFADMAAKSLGYCRAGGAEPKYLLLAEVVLGEPFQTRVATYMEEPMPGTHSTMAVGKRGPDWEAERLTMANGVQ

Secondary structure (DSSP, 8-state):
--------TTHHHHHHHHTTT---EEEEEEE--HHHHHHHHHH---PPPTTS--TT-TTSSS---BSSHHHHHTT----TTPPP-EEEEEEE--SEEEESS----SSPPTT-SEEEE--SS---TTTT-PPPTTS--

Foldseek 3Di:
DDDDDADAPCPVVVCCVVCPPFDAKAWWKAWAEPVCVVVCSHPNDDWDDPPDDQPPQLAATDRDTHQDNVVNQVRHDDPDPGDTDMDTDIDRFGAEAEDCHRDHDPDGDPPGDYYHNDDPDHDPCVPPPDADPVRGD

InterPro domains:
  IPR012317 Poly(ADP-ribose) polymerase, catalytic domain [PF00644] (3-136)
  IPR012317 Poly(ADP-ribose) polymerase, catalytic domain [PS51059] (1-137)
  IPR050800 ADP-ribosyltransferase diphtheria toxin-like [PTHR10459] (2-136)

Solvent-accessible surface area (backbone atoms only — not comparable to full-atom values): 8637 Å² total; per-residue (Å²): 138,86,87,80,92,82,82,60,89,65,48,67,61,52,46,55,66,76,47,62,91,54,49,58,50,33,62,28,24,34,35,38,35,60,86,50,46,63,54,33,70,75,72,44,88,68,57,65,58,90,86,53,79,71,81,92,42,60,53,30,70,55,81,75,72,29,87,47,58,74,67,18,52,74,43,30,60,54,67,90,89,48,75,72,54,73,45,78,40,84,42,77,33,36,50,56,45,74,38,80,68,79,50,75,33,88,64,62,59,92,94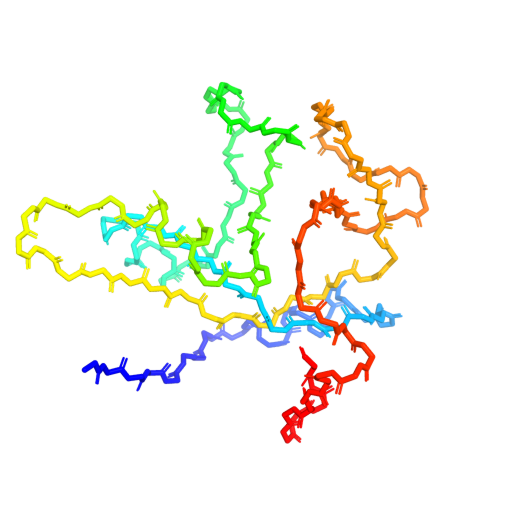,34,66,30,78,38,78,60,66,101,72,76,83,55,75,80,85,69,62,57,67,45,99,86,70,42,56

Radius of gyration: 15.55 Å; Cα contacts (8 Å, |Δi|>4): 183; chains: 1; bounding box: 36×37×41 Å

Organism: Alexandrium catenella (NCBI:txid2925)